Protein AF-A0A7X3LDN2-F1 (afdb_monomer_lite)

Radius of gyration: 30.41 Å; chains: 1; bounding box: 46×77×114 Å

Foldseek 3Di:
DDDDDDDDDDDDDDDDPPDLPQDDWAWQAWEDDPQWTKIKTFARAFQWWKDKPNHAIAGHHNSRIDMDTGNDQDPVQKMWIQTPNDIYIDRYHPNPDDPPPPPPDPPDDDDDDDDDDDDDDDDDDDDDDDDDDDDDDPDPPPRPPPPDDPPDDDHHDDDPPPPPDD

Structure (mmCIF, N/CA/C/O backbone):
data_AF-A0A7X3LDN2-F1
#
_entry.id   AF-A0A7X3LDN2-F1
#
loop_
_atom_site.group_PDB
_atom_site.id
_atom_site.type_symbol
_atom_site.label_atom_id
_atom_site.label_alt_id
_atom_site.label_comp_id
_atom_site.label_asym_id
_atom_site.label_entity_id
_atom_site.label_seq_id
_atom_site.pdbx_PDB_ins_code
_atom_site.Cartn_x
_atom_site.Cartn_y
_atom_site.Cartn_z
_atom_site.occupancy
_atom_site.B_iso_or_equiv
_atom_site.auth_seq_id
_atom_site.auth_comp_id
_atom_site.auth_asym_id
_atom_site.auth_atom_id
_atom_site.pdbx_PDB_model_num
ATOM 1 N N . MET A 1 1 ? -15.256 43.025 64.749 1.00 46.66 1 MET A N 1
ATOM 2 C CA . MET A 1 1 ? -15.919 41.931 64.011 1.00 46.66 1 MET A CA 1
ATOM 3 C C . MET A 1 1 ? -16.061 42.377 62.565 1.00 46.66 1 MET A C 1
ATOM 5 O O . MET A 1 1 ? -16.945 43.164 62.269 1.00 46.66 1 MET A O 1
ATOM 9 N N . ALA A 1 2 ? -15.133 41.976 61.698 1.00 41.28 2 ALA A N 1
ATOM 10 C CA . ALA A 1 2 ? -15.206 42.214 60.259 1.00 41.28 2 ALA A CA 1
ATOM 11 C C . ALA A 1 2 ? -14.911 40.872 59.586 1.00 41.28 2 ALA A C 1
ATOM 13 O O . ALA A 1 2 ? -13.872 40.263 59.837 1.00 41.28 2 ALA A O 1
ATOM 14 N N . HIS A 1 3 ? -15.904 40.368 58.861 1.00 39.47 3 HIS A N 1
ATOM 15 C CA . HIS A 1 3 ? -15.930 39.027 58.297 1.00 39.47 3 HIS A CA 1
ATOM 16 C C . HIS A 1 3 ? -14.970 38.917 57.107 1.00 39.47 3 HIS A C 1
ATOM 18 O O . HIS A 1 3 ? -15.083 39.671 56.142 1.00 39.47 3 HIS A O 1
ATOM 24 N N . LEU A 1 4 ? -14.054 37.944 57.175 1.00 49.16 4 LEU A N 1
ATOM 25 C CA . LEU A 1 4 ? -13.319 37.435 56.021 1.00 49.16 4 LEU A CA 1
ATOM 26 C C . LEU A 1 4 ? -14.315 36.779 55.060 1.00 49.16 4 LEU A C 1
ATOM 28 O O . LEU A 1 4 ? -15.005 35.833 55.438 1.00 49.16 4 LEU A O 1
ATOM 32 N N . THR A 1 5 ? -14.385 37.265 53.824 1.00 53.31 5 THR A N 1
ATOM 33 C CA . THR A 1 5 ? -15.113 36.594 52.743 1.00 53.31 5 THR A CA 1
ATOM 34 C C . THR A 1 5 ? -14.117 35.815 51.894 1.00 53.31 5 THR A C 1
ATOM 36 O O . THR A 1 5 ? -13.241 36.364 51.231 1.00 53.31 5 THR A O 1
ATOM 39 N N . SER A 1 6 ? -14.221 34.494 52.004 1.00 48.88 6 SER A N 1
ATOM 40 C CA . SER A 1 6 ? -13.458 33.504 51.258 1.00 48.88 6 SER A CA 1
ATOM 41 C C . SER A 1 6 ? -13.761 33.605 49.762 1.00 48.88 6 SER A C 1
ATOM 43 O O . SER A 1 6 ? -14.909 33.465 49.346 1.00 48.88 6 SER A O 1
ATOM 45 N N . ILE A 1 7 ? -12.727 33.811 48.946 1.00 59.59 7 ILE A N 1
ATOM 46 C CA . ILE A 1 7 ? -12.815 33.690 47.489 1.00 59.59 7 ILE A CA 1
ATOM 47 C C . ILE A 1 7 ? -12.859 32.192 47.169 1.00 59.59 7 ILE A C 1
ATOM 49 O O . ILE A 1 7 ? -11.873 31.478 47.346 1.00 59.59 7 ILE A O 1
ATOM 53 N N . ALA A 1 8 ? -14.031 31.711 46.759 1.00 51.56 8 ALA A N 1
ATOM 54 C CA . ALA A 1 8 ? -14.238 30.341 46.318 1.00 51.56 8 ALA A CA 1
ATOM 55 C C . ALA A 1 8 ? -13.492 30.097 44.997 1.00 51.56 8 ALA A C 1
ATOM 57 O O . ALA A 1 8 ? -13.728 30.774 43.997 1.00 51.56 8 ALA A O 1
ATOM 58 N N . ALA A 1 9 ? -12.587 29.121 45.009 1.00 54.53 9 ALA A N 1
ATOM 59 C CA . ALA A 1 9 ? -11.915 28.608 43.827 1.00 54.53 9 ALA A CA 1
ATOM 60 C C . ALA A 1 9 ? -12.937 27.920 42.906 1.00 54.53 9 ALA A C 1
ATOM 62 O O . ALA A 1 9 ? -13.485 26.874 43.251 1.00 54.53 9 ALA A O 1
ATOM 63 N N . ALA A 1 10 ? -13.183 28.496 41.732 1.00 56.69 10 ALA A N 1
ATOM 64 C CA . ALA A 1 10 ? -13.949 27.871 40.661 1.00 56.69 10 ALA A CA 1
ATOM 65 C C . ALA A 1 10 ? -13.089 27.867 39.394 1.00 56.69 10 ALA A C 1
ATOM 67 O O . ALA A 1 10 ? -12.744 28.925 38.876 1.00 56.69 10 ALA A O 1
ATOM 68 N N . GLY A 1 11 ? -12.721 26.680 38.909 1.00 51.94 11 GLY A N 1
ATOM 69 C CA . GLY A 1 11 ? -11.997 26.563 37.643 1.00 51.94 11 GLY A CA 1
ATOM 70 C C . GLY A 1 11 ? -11.226 25.262 37.457 1.00 51.94 11 GLY A C 1
ATOM 71 O O . GLY A 1 11 ? -10.049 25.304 37.126 1.00 51.94 11 GLY A O 1
ATOM 72 N N . ALA A 1 12 ? -11.857 24.106 37.667 1.00 59.00 12 ALA A N 1
ATOM 73 C CA . ALA A 1 12 ? -11.282 22.819 37.279 1.00 59.00 12 ALA A CA 1
ATOM 74 C C . ALA A 1 12 ? -12.373 21.924 36.678 1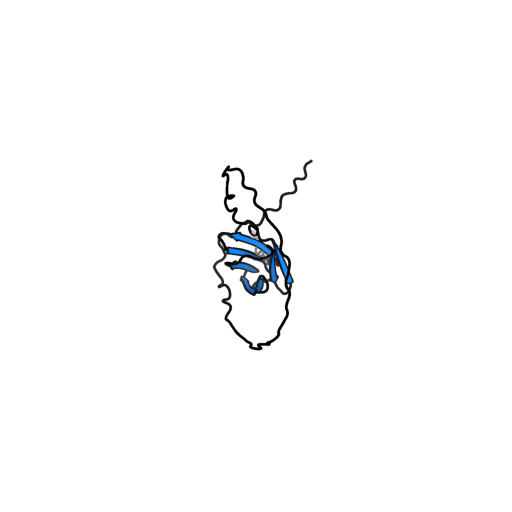.00 59.00 12 ALA A C 1
ATOM 76 O O . ALA A 1 12 ? -13.175 21.381 37.429 1.00 59.00 12 ALA A O 1
ATOM 77 N N . ALA A 1 13 ? -12.416 21.830 35.341 1.00 56.94 13 ALA A N 1
ATOM 78 C CA . ALA A 1 13 ? -12.862 20.671 34.544 1.00 56.94 13 ALA A CA 1
ATOM 79 C C . ALA A 1 13 ? -13.098 21.085 33.075 1.00 56.94 13 ALA A C 1
ATOM 81 O O . ALA A 1 13 ? -14.229 21.234 32.628 1.00 56.94 13 ALA A O 1
ATOM 82 N N . ALA A 1 14 ? -12.025 21.275 32.306 1.00 58.81 14 ALA A N 1
ATOM 83 C CA . ALA A 1 14 ? -12.101 21.348 30.846 1.00 58.81 14 ALA A CA 1
ATOM 84 C C . ALA A 1 14 ? -10.974 20.495 30.259 1.00 58.81 14 ALA A C 1
ATOM 86 O O . ALA A 1 14 ? -10.005 21.005 29.707 1.00 58.81 14 ALA A O 1
ATOM 87 N N . LEU A 1 15 ? -11.051 19.182 30.464 1.00 62.62 15 LEU A N 1
ATOM 88 C CA . LEU A 1 15 ? -10.131 18.235 29.849 1.00 62.62 15 LEU A CA 1
ATOM 89 C C . LEU A 1 15 ? -10.931 17.085 29.241 1.00 62.62 15 LEU A C 1
ATOM 91 O O . LEU A 1 15 ? -11.790 16.506 29.898 1.00 62.62 15 LEU A O 1
ATOM 95 N N . MET A 1 16 ? -10.547 16.743 28.012 1.00 59.19 16 MET A N 1
ATOM 96 C CA . MET A 1 16 ? -10.840 15.502 27.292 1.00 59.19 16 MET A CA 1
ATOM 97 C C . MET A 1 16 ? -12.152 15.423 26.504 1.00 59.19 16 MET A C 1
ATOM 99 O O . MET A 1 16 ? -13.021 14.607 26.791 1.00 59.19 16 MET A O 1
ATOM 103 N N . ILE A 1 17 ? -12.211 16.144 25.383 1.00 54.84 17 ILE A N 1
ATOM 104 C CA . ILE A 1 17 ? -12.865 15.599 24.184 1.00 54.84 17 ILE A CA 1
ATOM 105 C C . ILE A 1 17 ? -11.819 15.568 23.065 1.00 54.84 17 ILE A C 1
ATOM 107 O O . ILE A 1 17 ? -11.840 16.367 22.135 1.00 54.84 17 ILE A O 1
ATOM 111 N N . CYS A 1 18 ? -10.846 14.661 23.186 1.00 55.44 18 CYS A N 1
ATOM 112 C CA . CYS A 1 18 ? -10.039 14.253 22.040 1.00 55.44 18 CYS A CA 1
ATOM 113 C C . CYS A 1 18 ? -10.892 13.281 21.222 1.00 55.44 18 CYS A C 1
ATOM 115 O O . CYS A 1 18 ? -10.919 12.087 21.506 1.00 55.44 18 CYS A O 1
ATOM 117 N N . GLY A 1 19 ? -11.642 13.804 20.252 1.00 59.53 19 GLY A N 1
ATOM 118 C CA . GLY A 1 19 ? -12.305 12.967 19.258 1.00 59.53 19 GLY A CA 1
ATOM 119 C C . GLY A 1 19 ? -11.256 12.202 18.455 1.00 59.53 19 GLY A C 1
ATOM 120 O O . GLY A 1 19 ? -10.307 12.799 17.945 1.00 59.53 19 GLY A O 1
ATOM 121 N N . SER A 1 20 ? -11.408 10.883 18.364 1.00 59.19 20 SER A N 1
ATOM 122 C CA . SER A 1 20 ? -10.583 10.032 17.513 1.00 59.19 20 SER A CA 1
ATOM 123 C C . SER A 1 20 ? -10.765 10.481 16.064 1.00 59.19 20 SER A C 1
ATOM 125 O O . SER A 1 20 ? -11.852 10.337 15.507 1.00 59.19 20 SER A O 1
ATOM 127 N N . ALA A 1 21 ? -9.729 11.055 15.454 1.00 61.00 21 ALA A N 1
ATOM 128 C CA . ALA A 1 21 ? -9.744 11.335 14.026 1.00 61.00 21 ALA A CA 1
ATOM 129 C C . ALA A 1 21 ? -9.800 9.994 13.282 1.00 61.00 21 ALA A C 1
ATOM 131 O O . ALA A 1 21 ? -8.804 9.275 13.222 1.00 61.00 21 ALA A O 1
ATOM 132 N N . GLN A 1 22 ? -10.974 9.634 12.763 1.00 60.16 22 GLN A N 1
ATOM 133 C CA . GLN A 1 22 ? -11.112 8.502 11.854 1.00 60.16 22 GLN A CA 1
ATOM 134 C C . GLN A 1 22 ? -10.528 8.924 10.504 1.00 60.16 22 GLN A C 1
ATOM 136 O O . GLN A 1 22 ? -11.015 9.865 9.875 1.00 60.16 22 GLN A O 1
ATOM 141 N N . ALA A 1 23 ? -9.431 8.285 10.103 1.00 70.12 23 ALA A N 1
ATOM 142 C CA . ALA A 1 23 ? -8.848 8.484 8.784 1.00 70.12 23 ALA A CA 1
ATOM 143 C C . ALA A 1 23 ? -9.628 7.638 7.777 1.00 70.12 23 ALA A C 1
ATOM 145 O O . ALA A 1 23 ? -9.882 6.470 8.041 1.00 70.12 23 ALA A O 1
ATOM 146 N N . ALA A 1 24 ? -9.992 8.216 6.632 1.00 87.44 24 ALA A N 1
ATOM 147 C CA . ALA A 1 24 ? -10.631 7.455 5.568 1.00 87.44 24 ALA A CA 1
ATOM 148 C C . ALA A 1 24 ? -9.694 6.348 5.050 1.00 87.44 24 ALA A C 1
ATOM 150 O O . ALA A 1 24 ? -8.476 6.543 4.943 1.00 87.44 24 ALA A O 1
ATOM 151 N N . SER A 1 25 ? -10.273 5.198 4.714 1.00 94.69 25 SER A N 1
ATOM 152 C CA . SER A 1 25 ? -9.563 4.094 4.070 1.00 94.69 25 SER A CA 1
ATOM 153 C C . SER A 1 25 ? -9.046 4.518 2.699 1.00 94.69 25 SER A C 1
ATOM 155 O O . SER A 1 25 ? -9.844 4.880 1.833 1.00 94.69 25 SER A O 1
ATOM 157 N N . ASP A 1 26 ? -7.729 4.479 2.496 1.00 96.06 26 ASP A N 1
ATOM 158 C CA . ASP A 1 26 ? -7.116 4.812 1.208 1.00 96.06 26 ASP A CA 1
ATOM 159 C C . ASP A 1 26 ? -5.649 4.359 1.106 1.00 96.06 26 ASP A C 1
ATOM 161 O O . ASP A 1 26 ? -4.984 4.085 2.112 1.00 96.06 26 ASP A O 1
ATOM 165 N N . ILE A 1 27 ? -5.123 4.335 -0.121 1.00 96.75 27 ILE A N 1
ATOM 166 C CA . ILE A 1 27 ? -3.695 4.186 -0.410 1.00 96.75 27 ILE A CA 1
ATOM 167 C C . ILE A 1 27 ? -3.075 5.580 -0.567 1.00 96.75 27 ILE A C 1
ATOM 169 O O . ILE A 1 27 ? -3.355 6.308 -1.513 1.00 96.75 27 ILE A O 1
ATOM 173 N N . THR A 1 28 ? -2.161 5.932 0.333 1.00 96.00 28 THR A N 1
ATOM 174 C CA . THR A 1 28 ? -1.479 7.240 0.323 1.00 96.00 28 THR A CA 1
ATOM 175 C C . THR A 1 28 ? -0.192 7.247 -0.500 1.00 96.00 28 THR A C 1
ATOM 177 O O . THR A 1 28 ? 0.164 8.264 -1.094 1.00 96.00 28 THR A O 1
ATOM 180 N N . ILE A 1 29 ? 0.529 6.123 -0.529 1.00 95.81 29 ILE A N 1
ATOM 181 C CA . ILE A 1 29 ? 1.793 5.963 -1.254 1.00 95.81 29 ILE A CA 1
ATOM 182 C C . ILE A 1 29 ? 1.767 4.609 -1.955 1.00 95.81 29 ILE A C 1
ATOM 184 O O . ILE A 1 29 ? 1.501 3.590 -1.322 1.00 95.81 29 ILE A O 1
ATOM 188 N N . ALA A 1 30 ? 2.112 4.603 -3.240 1.00 96.94 30 ALA A N 1
ATOM 189 C CA . ALA A 1 30 ? 2.458 3.409 -3.996 1.00 96.94 30 ALA A CA 1
ATOM 190 C C . ALA A 1 30 ? 3.664 3.730 -4.888 1.00 96.94 30 ALA A C 1
ATOM 192 O O . ALA A 1 30 ? 3.589 4.600 -5.761 1.00 96.94 30 ALA A O 1
ATOM 193 N N . ALA A 1 31 ? 4.796 3.072 -4.651 1.00 95.94 31 ALA A N 1
ATOM 194 C CA . ALA A 1 31 ? 6.028 3.342 -5.388 1.00 95.94 31 ALA A CA 1
ATOM 195 C C . ALA A 1 31 ? 6.969 2.138 -5.402 1.00 95.94 31 ALA A C 1
ATOM 197 O O . ALA A 1 31 ? 7.001 1.359 -4.450 1.00 95.94 31 ALA A O 1
ATOM 198 N N . ILE A 1 32 ? 7.783 2.028 -6.450 1.00 93.75 32 ILE A N 1
ATOM 199 C CA . ILE A 1 32 ? 8.930 1.120 -6.476 1.00 93.75 32 ILE A CA 1
ATOM 200 C C . ILE A 1 32 ? 10.193 1.906 -6.130 1.00 93.75 32 ILE A C 1
ATOM 202 O O . ILE A 1 32 ? 10.567 2.849 -6.827 1.00 93.75 32 ILE A O 1
ATOM 206 N N . ALA A 1 33 ? 10.880 1.494 -5.070 1.00 92.62 33 ALA A N 1
ATOM 207 C CA . ALA A 1 33 ? 12.192 2.012 -4.698 1.00 92.62 33 ALA A CA 1
ATOM 208 C C . ALA A 1 33 ? 13.121 0.832 -4.413 1.00 92.62 33 ALA A C 1
ATOM 210 O O . ALA A 1 33 ? 12.676 -0.182 -3.888 1.00 92.62 33 ALA A O 1
ATOM 211 N N . THR A 1 34 ? 14.391 0.931 -4.818 1.00 89.31 34 THR A N 1
ATOM 212 C CA . THR A 1 34 ? 15.422 -0.094 -4.542 1.00 89.31 34 THR A CA 1
ATOM 213 C C . THR A 1 34 ? 14.999 -1.541 -4.876 1.00 89.31 34 THR A C 1
ATOM 215 O O . THR A 1 34 ? 15.388 -2.492 -4.200 1.00 89.31 34 THR A O 1
ATOM 218 N N . GLY A 1 35 ? 14.198 -1.721 -5.937 1.00 89.94 35 GLY A N 1
ATOM 219 C CA . GLY A 1 35 ? 13.701 -3.031 -6.383 1.00 89.94 35 GLY A CA 1
ATOM 220 C C . GLY A 1 35 ? 12.556 -3.612 -5.543 1.00 89.94 35 GLY A C 1
ATOM 221 O O . GLY A 1 35 ? 12.232 -4.793 -5.682 1.00 89.94 35 GLY A O 1
ATOM 222 N N . ARG A 1 36 ? 11.945 -2.811 -4.666 1.00 94.75 36 ARG A N 1
ATOM 223 C CA . ARG A 1 36 ? 10.826 -3.200 -3.803 1.00 94.75 36 ARG A CA 1
ATOM 224 C C . ARG A 1 36 ? 9.628 -2.288 -4.027 1.00 94.75 36 ARG A C 1
ATOM 226 O O . ARG A 1 36 ? 9.778 -1.080 -4.182 1.00 94.75 36 ARG A O 1
ATOM 233 N N . LEU A 1 37 ? 8.440 -2.878 -4.008 1.00 95.50 37 LEU A N 1
ATOM 234 C CA . LEU A 1 37 ? 7.180 -2.164 -3.931 1.00 95.50 37 LEU A CA 1
ATOM 235 C C . LEU A 1 37 ? 6.926 -1.742 -2.484 1.00 95.50 37 LEU A C 1
ATOM 237 O O . LEU A 1 37 ? 6.874 -2.584 -1.583 1.00 95.50 37 LEU A O 1
ATOM 241 N N . TYR A 1 38 ? 6.700 -0.446 -2.316 1.00 97.31 38 TYR A N 1
ATOM 242 C CA . TYR A 1 38 ? 6.232 0.194 -1.100 1.00 97.31 38 TYR A CA 1
ATOM 243 C C . TYR A 1 38 ? 4.781 0.623 -1.300 1.00 97.31 38 TYR A C 1
ATOM 245 O O . TYR A 1 38 ? 4.494 1.414 -2.203 1.00 97.31 38 TYR A O 1
ATOM 253 N N . VAL A 1 39 ? 3.876 0.121 -0.460 1.00 97.44 39 VAL A N 1
ATOM 254 C CA . VAL A 1 39 ? 2.481 0.589 -0.402 1.00 97.44 39 VAL A CA 1
ATOM 255 C C . VAL A 1 39 ? 2.178 1.010 1.023 1.00 97.44 39 VAL A C 1
ATOM 257 O O . VAL A 1 39 ? 2.384 0.217 1.934 1.00 97.44 39 VAL A O 1
ATOM 260 N N . VAL A 1 40 ? 1.705 2.237 1.224 1.00 97.81 40 VAL A N 1
ATOM 261 C CA . VAL A 1 40 ? 1.335 2.770 2.543 1.00 97.81 40 VAL A CA 1
ATOM 262 C C . VAL A 1 40 ? -0.049 3.384 2.458 1.00 97.81 40 VAL A C 1
ATOM 264 O O . VAL A 1 40 ? -0.350 4.124 1.518 1.00 97.81 40 VAL A O 1
ATOM 267 N N . GLY A 1 41 ? -0.877 3.130 3.460 1.00 96.69 41 GLY A N 1
ATOM 268 C CA . GLY A 1 41 ? -2.214 3.695 3.519 1.00 96.69 41 GLY A CA 1
ATOM 269 C C . GLY A 1 41 ? -2.810 3.688 4.915 1.00 96.69 41 GLY A C 1
ATOM 270 O O . GLY A 1 41 ? -2.146 3.364 5.906 1.00 96.69 41 GLY A O 1
ATOM 271 N N . THR A 1 42 ? -4.076 4.070 4.965 1.00 96.62 42 THR A N 1
ATOM 272 C CA . THR A 1 42 ? -4.894 4.106 6.175 1.00 96.62 42 THR A CA 1
ATOM 273 C C . THR A 1 42 ? -6.165 3.296 5.986 1.00 96.62 42 THR A C 1
ATOM 275 O O . THR A 1 42 ? -6.576 3.000 4.867 1.00 96.62 42 THR A O 1
ATOM 278 N N . THR A 1 43 ? -6.777 2.930 7.099 1.00 96.12 43 THR A N 1
ATOM 279 C CA . THR A 1 43 ? -8.045 2.212 7.205 1.00 96.12 43 THR A CA 1
ATOM 280 C C . THR A 1 43 ? -8.940 2.955 8.192 1.00 96.12 43 THR A C 1
ATOM 282 O O . THR A 1 43 ? -8.430 3.630 9.089 1.00 96.12 43 THR A O 1
ATOM 285 N N . ASP A 1 44 ? -10.257 2.812 8.041 1.00 93.50 44 ASP A N 1
ATOM 286 C CA . ASP A 1 44 ? -11.248 3.503 8.883 1.00 93.50 44 ASP A CA 1
ATOM 287 C C . ASP A 1 44 ? -11.154 3.090 10.365 1.00 93.50 44 ASP A C 1
ATOM 289 O O . ASP A 1 44 ? -11.508 3.862 11.260 1.00 93.50 44 ASP A O 1
ATOM 293 N N . GLN A 1 45 ? -10.682 1.866 10.631 1.00 92.81 45 GLN A N 1
ATOM 294 C CA . GLN A 1 45 ? -10.537 1.289 11.967 1.00 92.81 45 GLN A CA 1
ATOM 295 C C . GLN A 1 45 ? -9.169 0.602 12.124 1.00 92.81 45 GLN A C 1
ATOM 297 O O . GLN A 1 45 ? -8.618 0.110 11.139 1.00 92.81 45 GLN A O 1
ATOM 302 N N . PRO A 1 46 ? -8.611 0.534 13.345 1.00 94.25 46 PRO A N 1
ATOM 303 C CA . PRO A 1 46 ? -7.447 -0.302 13.641 1.00 94.25 46 PRO A CA 1
ATOM 304 C C . PRO A 1 46 ? -7.709 -1.786 13.365 1.00 94.25 46 PRO A C 1
ATOM 306 O O . PRO A 1 46 ? -8.861 -2.221 13.384 1.00 94.25 46 PRO A O 1
ATOM 309 N N . HIS A 1 47 ? -6.644 -2.568 13.185 1.00 94.81 47 HIS A N 1
ATOM 310 C CA . HIS A 1 47 ? -6.709 -4.030 13.037 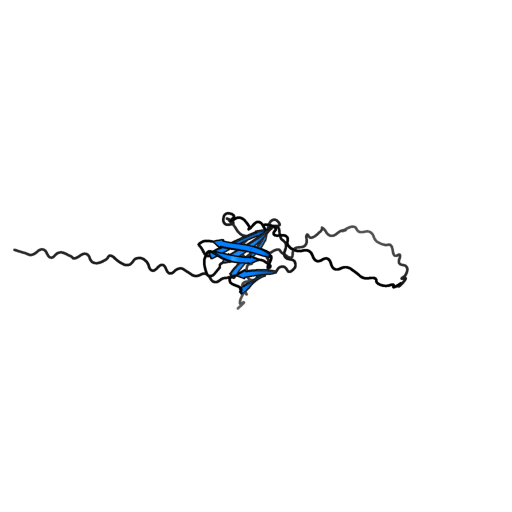1.00 94.81 47 HIS A CA 1
ATOM 311 C C . HIS A 1 47 ? -7.556 -4.524 11.856 1.00 94.81 47 HIS A C 1
ATOM 313 O O . HIS A 1 47 ? -8.100 -5.630 11.863 1.00 94.81 47 HIS A O 1
ATOM 319 N N . MET A 1 48 ? -7.688 -3.701 10.818 1.00 95.44 48 MET A N 1
ATOM 320 C CA . MET A 1 48 ? -8.476 -4.045 9.643 1.00 95.44 48 MET A CA 1
ATOM 321 C C . MET A 1 48 ? -7.649 -4.884 8.668 1.00 95.44 48 MET A C 1
ATOM 323 O O . MET A 1 48 ? -6.513 -4.514 8.349 1.00 95.44 48 MET A O 1
ATOM 327 N N . PRO A 1 49 ? -8.206 -5.985 8.135 1.00 96.69 49 PRO A N 1
ATOM 328 C CA . PRO A 1 49 ? -7.520 -6.786 7.138 1.00 96.69 49 PRO A CA 1
ATOM 329 C C . PRO A 1 49 ? -7.391 -6.005 5.828 1.00 96.69 49 PRO A C 1
ATOM 331 O O . PRO A 1 49 ? -8.362 -5.436 5.322 1.00 96.69 49 PRO A O 1
ATOM 334 N N . VAL A 1 50 ? -6.195 -6.040 5.247 1.00 97.75 50 VAL A N 1
ATOM 335 C CA . VAL A 1 50 ? -5.894 -5.437 3.946 1.00 97.75 50 VAL A CA 1
ATOM 336 C C . VAL A 1 50 ? -5.318 -6.506 3.023 1.00 97.75 50 VAL A C 1
ATOM 338 O O . VAL A 1 50 ? -4.450 -7.291 3.419 1.00 97.75 50 VAL A O 1
ATOM 341 N N . VAL A 1 51 ? -5.807 -6.571 1.783 1.00 98.19 51 VAL A N 1
ATOM 342 C CA . VAL A 1 51 ? -5.310 -7.519 0.773 1.00 98.19 51 VAL A CA 1
ATOM 343 C C . VAL A 1 51 ? -4.866 -6.784 -0.485 1.00 98.19 51 VAL A C 1
ATOM 345 O O . VAL A 1 51 ? -5.694 -6.292 -1.245 1.00 98.19 51 VAL A O 1
ATOM 348 N N . LEU A 1 52 ? -3.559 -6.765 -0.736 1.00 97.69 52 LEU A N 1
ATOM 349 C CA . LEU A 1 52 ? -2.952 -6.160 -1.917 1.00 97.69 52 LEU A CA 1
ATOM 350 C C . LEU A 1 52 ? -2.925 -7.151 -3.092 1.00 97.69 52 LEU A C 1
ATOM 352 O O . LEU A 1 52 ? -2.486 -8.300 -2.945 1.00 97.69 52 LEU A O 1
ATOM 356 N N . ASP A 1 53 ? -3.404 -6.707 -4.253 1.00 95.38 53 ASP A N 1
ATOM 357 C CA . ASP A 1 53 ? -3.535 -7.449 -5.516 1.00 95.38 53 ASP A CA 1
ATOM 358 C C . ASP A 1 53 ? -4.184 -8.833 -5.351 1.00 95.38 53 ASP A C 1
ATOM 360 O O . ASP A 1 53 ? -3.799 -9.821 -5.987 1.00 95.38 53 ASP A O 1
ATOM 364 N N . GLY A 1 54 ? -5.137 -8.927 -4.417 1.00 94.81 54 GLY A N 1
ATOM 365 C CA . GLY A 1 54 ? -5.850 -10.163 -4.090 1.00 94.81 54 GLY A CA 1
ATOM 366 C C . GLY A 1 54 ? -4.967 -11.282 -3.523 1.00 94.81 54 GLY A C 1
ATOM 367 O O . GLY A 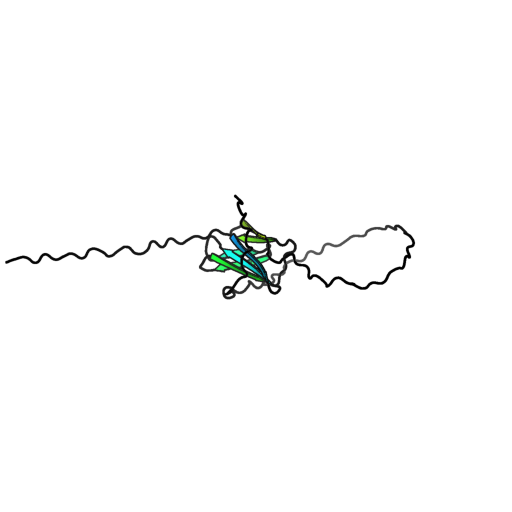1 54 ? -5.416 -12.425 -3.441 1.00 94.81 54 GLY A O 1
ATOM 368 N N . ARG A 1 55 ? -3.709 -10.997 -3.154 1.00 95.25 55 ARG A N 1
ATOM 369 C CA . ARG A 1 55 ? -2.723 -12.042 -2.832 1.00 95.25 55 ARG A CA 1
ATOM 370 C C . ARG A 1 55 ? -1.860 -11.774 -1.605 1.00 95.25 55 ARG A C 1
ATOM 372 O O . ARG A 1 55 ? -1.492 -12.739 -0.939 1.00 95.25 55 ARG A O 1
ATOM 379 N N . PHE A 1 56 ? -1.515 -10.523 -1.303 1.00 96.50 56 PHE A N 1
ATOM 380 C CA . PHE A 1 56 ? -0.663 -10.194 -0.157 1.00 96.50 56 PHE A CA 1
ATOM 381 C C . PHE A 1 56 ? -1.527 -9.648 0.971 1.00 96.50 56 PHE A C 1
ATOM 383 O O . PHE A 1 56 ? -2.090 -8.564 0.860 1.00 96.50 56 PHE A O 1
ATOM 390 N N . ARG A 1 57 ? -1.651 -10.407 2.055 1.00 96.50 57 ARG A N 1
ATOM 391 C CA . ARG A 1 57 ? -2.455 -10.010 3.213 1.00 96.50 57 ARG A CA 1
ATOM 392 C C . ARG A 1 57 ? -1.594 -9.253 4.214 1.00 96.50 57 ARG A C 1
ATOM 394 O O . ARG A 1 57 ? -0.426 -9.582 4.368 1.00 96.50 57 ARG A O 1
ATOM 401 N N . THR A 1 58 ? -2.169 -8.252 4.856 1.00 96.19 58 THR A N 1
ATOM 402 C CA . THR A 1 58 ? -1.634 -7.603 6.054 1.00 96.19 58 THR A CA 1
ATOM 403 C C . THR A 1 58 ? -2.809 -7.131 6.908 1.00 96.19 58 THR A C 1
ATOM 405 O O . THR A 1 58 ? -3.971 -7.337 6.547 1.00 96.19 58 THR A O 1
ATOM 408 N N . GLU A 1 59 ? -2.509 -6.499 8.028 1.00 96.38 59 GLU A N 1
ATOM 409 C CA . GLU A 1 59 ? -3.482 -5.857 8.902 1.00 96.38 59 GLU A CA 1
ATOM 410 C C . GLU A 1 59 ? -3.030 -4.420 9.184 1.00 96.38 59 GLU A C 1
ATOM 412 O O . GLU A 1 59 ? -1.827 -4.127 9.156 1.00 96.38 59 GLU A O 1
ATOM 417 N N . SER A 1 60 ? -3.977 -3.509 9.405 1.00 96.12 60 SER A N 1
ATOM 418 C CA . SER A 1 60 ? -3.653 -2.169 9.885 1.00 96.12 60 SER A CA 1
ATOM 419 C C . SER A 1 60 ? -3.272 -2.175 11.369 1.00 96.12 60 SER A C 1
ATOM 421 O O . SER A 1 60 ? -3.728 -3.006 12.147 1.00 96.12 60 SER A O 1
ATOM 423 N N . ASP A 1 61 ? -2.400 -1.253 11.766 1.00 95.38 61 ASP A N 1
ATOM 424 C CA . ASP A 1 61 ? -1.927 -1.129 13.144 1.00 95.38 61 ASP A CA 1
ATOM 425 C C . ASP A 1 61 ? -2.949 -0.438 14.067 1.00 95.38 61 ASP A C 1
ATOM 427 O O . ASP A 1 61 ? -4.045 -0.064 13.646 1.00 95.38 61 ASP A O 1
ATOM 431 N N . ASP A 1 62 ? -2.564 -0.205 15.327 1.00 93.81 62 ASP A N 1
ATOM 432 C CA . ASP A 1 62 ? -3.387 0.478 16.341 1.00 93.81 62 ASP A CA 1
ATOM 433 C C . ASP A 1 62 ? -3.847 1.888 15.917 1.00 93.81 62 ASP A C 1
ATOM 435 O O . ASP A 1 62 ? -4.769 2.460 16.500 1.00 93.81 62 ASP A O 1
ATOM 439 N N . GLN A 1 63 ? -3.187 2.488 14.920 1.00 92.50 63 GLN A N 1
ATOM 440 C CA . GLN A 1 63 ? -3.529 3.797 14.360 1.00 92.50 63 GLN A CA 1
ATOM 441 C C . GLN A 1 63 ? -4.274 3.690 13.024 1.00 92.50 63 GLN A C 1
ATOM 443 O O . GLN A 1 63 ? -4.419 4.700 12.331 1.00 92.50 63 GLN A O 1
ATOM 448 N N . GLY A 1 64 ? -4.705 2.489 12.634 1.00 94.69 64 GLY A N 1
ATOM 449 C CA . GLY A 1 64 ? -5.350 2.231 11.354 1.00 94.69 64 GLY A CA 1
ATOM 450 C C . GLY A 1 64 ? -4.404 2.375 10.162 1.00 94.69 64 GLY A C 1
ATOM 451 O O . GLY A 1 64 ? -4.883 2.525 9.041 1.00 94.69 64 GLY A O 1
ATOM 452 N N . LYS A 1 65 ? -3.078 2.344 10.350 1.00 96.00 65 LYS A N 1
ATOM 453 C CA . LYS A 1 65 ? -2.103 2.449 9.252 1.00 96.00 65 LYS A CA 1
ATOM 454 C C . LYS A 1 65 ? -1.674 1.074 8.781 1.00 96.00 65 LYS A C 1
ATOM 456 O O . LYS A 1 65 ? -1.413 0.198 9.595 1.00 96.00 65 LYS A O 1
ATOM 461 N N . PHE A 1 66 ? -1.507 0.900 7.478 1.00 96.56 66 PHE A N 1
ATOM 462 C CA . PHE A 1 66 ? -0.933 -0.321 6.920 1.00 96.56 66 PHE A CA 1
ATOM 463 C C . PHE A 1 66 ? 0.239 0.002 6.001 1.00 96.56 66 PHE A C 1
ATOM 465 O O . PHE A 1 66 ? 0.325 1.085 5.413 1.00 96.56 66 PHE A O 1
ATOM 472 N N . GLN A 1 67 ? 1.144 -0.964 5.870 1.00 97.25 67 GLN A N 1
ATOM 473 C CA . GLN A 1 67 ? 2.279 -0.867 4.968 1.00 97.25 67 GLN A CA 1
ATOM 474 C C . GLN A 1 67 ? 2.637 -2.226 4.363 1.00 97.25 67 GLN A C 1
ATOM 476 O O . GLN A 1 67 ? 2.545 -3.261 5.023 1.00 97.25 67 GLN A O 1
ATOM 481 N N . TYR A 1 68 ? 3.105 -2.197 3.121 1.00 97.38 68 TYR A N 1
ATOM 482 C CA . TYR A 1 68 ? 3.726 -3.314 2.424 1.00 97.38 68 TYR A CA 1
ATOM 483 C C . TYR A 1 68 ? 5.125 -2.914 1.967 1.00 97.38 68 TYR A C 1
ATOM 485 O O . TYR A 1 68 ? 5.319 -1.822 1.434 1.00 97.38 68 TYR A O 1
ATOM 493 N N . GLU A 1 69 ? 6.073 -3.835 2.123 1.00 96.81 69 GLU A N 1
ATOM 494 C CA . GLU A 1 69 ? 7.410 -3.764 1.538 1.00 96.81 69 GLU A CA 1
ATOM 495 C C . GLU A 1 69 ? 7.733 -5.124 0.912 1.00 96.81 69 GLU A C 1
ATOM 497 O O . GLU A 1 69 ? 8.070 -6.087 1.606 1.00 96.81 69 GLU A O 1
ATOM 502 N N . LEU A 1 70 ? 7.585 -5.223 -0.408 1.00 95.00 70 LEU A N 1
ATOM 503 C CA . LEU A 1 70 ? 7.619 -6.498 -1.129 1.00 95.00 70 LEU A CA 1
ATOM 504 C C . LEU A 1 70 ? 8.601 -6.431 -2.296 1.00 95.00 70 LEU A C 1
ATOM 506 O O . LEU A 1 70 ? 8.653 -5.433 -3.004 1.00 95.00 70 LEU A O 1
ATOM 510 N N . VAL A 1 71 ? 9.342 -7.509 -2.561 1.00 94.44 71 VAL A N 1
ATOM 511 C CA . VAL A 1 71 ? 10.040 -7.660 -3.851 1.00 94.44 71 VAL A CA 1
ATOM 512 C C . VAL A 1 71 ? 8.993 -8.060 -4.885 1.00 94.44 71 VAL A C 1
ATOM 514 O O . VAL A 1 71 ? 8.675 -9.237 -5.041 1.00 94.44 71 VAL A O 1
ATOM 517 N N . TYR A 1 72 ? 8.373 -7.071 -5.516 1.00 92.31 72 TYR A N 1
ATOM 518 C CA . TYR A 1 72 ? 7.264 -7.283 -6.436 1.00 92.31 72 TYR A CA 1
ATOM 519 C C . TYR A 1 72 ? 7.153 -6.101 -7.395 1.00 92.31 72 TYR A C 1
ATOM 521 O O . TYR A 1 72 ? 7.281 -4.951 -6.986 1.00 92.31 72 TYR A O 1
ATOM 529 N N . HIS A 1 73 ? 6.905 -6.398 -8.668 1.00 92.19 73 HIS A N 1
ATOM 530 C CA . HIS A 1 73 ? 6.670 -5.403 -9.703 1.00 92.19 73 HIS A CA 1
ATOM 531 C C . HIS A 1 73 ? 5.284 -5.647 -10.314 1.00 92.19 73 HIS A C 1
ATOM 533 O O . HIS A 1 73 ? 5.088 -6.667 -10.983 1.00 92.19 73 HIS A O 1
ATOM 539 N N . PRO A 1 74 ? 4.307 -4.752 -10.094 1.00 91.19 74 PRO A N 1
ATOM 540 C CA . PRO A 1 74 ? 2.969 -4.908 -10.654 1.00 91.19 74 PRO A CA 1
ATOM 541 C C . PRO A 1 74 ? 3.002 -4.887 -12.190 1.00 91.19 74 PRO A C 1
ATOM 543 O O . PRO A 1 74 ? 3.721 -4.073 -12.769 1.00 91.19 74 PRO A O 1
ATOM 546 N N . PRO A 1 75 ? 2.215 -5.732 -12.879 1.00 86.50 75 PRO A N 1
ATOM 547 C CA . PRO A 1 75 ? 2.237 -5.819 -14.342 1.00 86.50 75 PRO A CA 1
ATOM 548 C C . PRO A 1 75 ? 1.557 -4.633 -15.042 1.00 86.50 75 PRO A C 1
ATOM 550 O O . PRO A 1 75 ? 1.803 -4.399 -16.219 1.00 86.50 75 PRO A O 1
ATOM 553 N N . ARG A 1 76 ? 0.674 -3.904 -14.342 1.00 88.81 76 ARG A N 1
ATOM 554 C CA . ARG A 1 76 ? -0.108 -2.782 -14.900 1.00 88.81 76 ARG A CA 1
ATOM 555 C C . ARG A 1 76 ? 0.241 -1.420 -14.300 1.00 88.81 76 ARG A C 1
ATOM 557 O O . ARG A 1 76 ? -0.455 -0.452 -14.573 1.00 88.81 76 ARG A O 1
ATOM 564 N N . CYS A 1 77 ? 1.257 -1.347 -13.442 1.00 91.94 77 CYS A N 1
ATOM 565 C CA . CYS A 1 77 ? 1.612 -0.129 -12.702 1.00 91.94 77 CYS A CA 1
ATOM 566 C C . CYS A 1 77 ? 0.501 0.526 -11.895 1.00 91.94 77 CYS A C 1
ATOM 568 O O . CYS A 1 77 ? 0.585 1.692 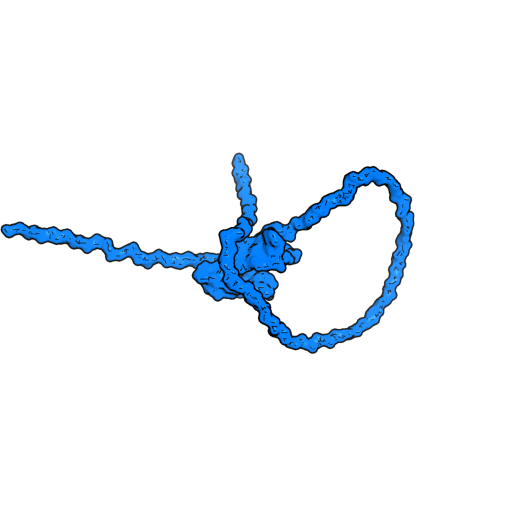-11.520 1.00 91.94 77 CYS A O 1
ATOM 570 N N . ILE A 1 78 ? -0.501 -0.274 -11.569 1.00 94.31 78 ILE A N 1
ATOM 571 C CA . ILE A 1 78 ? -1.579 0.038 -10.657 1.00 94.31 78 ILE A CA 1
ATOM 572 C C . ILE A 1 78 ? -1.619 -1.126 -9.678 1.00 94.31 78 ILE A C 1
ATOM 574 O O . ILE A 1 78 ? -1.507 -2.284 -10.094 1.00 94.31 78 ILE A O 1
ATOM 578 N N . VAL A 1 79 ? -1.734 -0.808 -8.396 1.00 96.94 79 VAL A N 1
ATOM 579 C CA . VAL A 1 79 ? -1.994 -1.784 -7.336 1.00 96.94 79 VAL A CA 1
ATOM 580 C C . VAL A 1 79 ? -3.402 -1.597 -6.811 1.00 96.94 79 VAL A C 1
ATOM 582 O O . VAL A 1 79 ? -3.918 -0.479 -6.799 1.00 96.94 79 VAL A O 1
ATOM 585 N N . SER A 1 80 ? -3.993 -2.692 -6.352 1.00 97.56 80 SER A N 1
ATOM 586 C CA . SER A 1 80 ? -5.329 -2.721 -5.761 1.00 97.56 80 SER A CA 1
ATOM 587 C C . SER A 1 80 ? -5.248 -3.218 -4.320 1.00 97.56 80 SER A C 1
ATOM 589 O O . SER A 1 80 ? -4.668 -4.268 -4.061 1.00 97.56 80 SER A O 1
ATOM 591 N N . ALA A 1 81 ? -5.806 -2.481 -3.365 1.00 97.81 81 ALA A N 1
ATOM 592 C CA . ALA A 1 81 ? -5.935 -2.907 -1.977 1.00 97.81 81 ALA A CA 1
ATOM 593 C C . ALA A 1 81 ? -7.413 -3.120 -1.651 1.00 97.81 81 ALA A C 1
ATOM 595 O O . ALA A 1 81 ? -8.213 -2.189 -1.732 1.00 97.81 81 ALA A O 1
ATOM 596 N N . ALA A 1 82 ? -7.774 -4.342 -1.269 1.00 98.12 82 ALA A N 1
ATOM 597 C CA . ALA A 1 82 ? -9.069 -4.615 -0.669 1.00 98.12 82 ALA A CA 1
ATOM 598 C C . ALA A 1 82 ? -9.008 -4.270 0.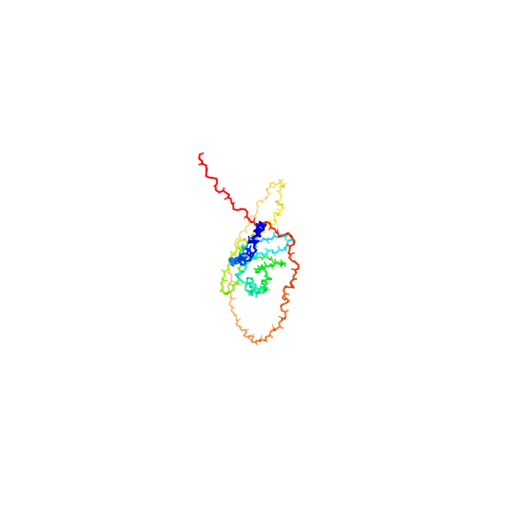824 1.00 98.12 82 ALA A C 1
ATOM 600 O O . ALA A 1 82 ? -8.253 -4.904 1.565 1.00 98.12 82 ALA A O 1
ATOM 601 N N . ILE A 1 83 ? -9.791 -3.277 1.239 1.00 96.69 83 ILE A N 1
ATOM 602 C CA . ILE A 1 83 ? -9.936 -2.799 2.616 1.00 96.69 83 ILE A CA 1
ATOM 603 C C . ILE A 1 83 ? -11.426 -2.854 2.933 1.00 96.69 83 ILE A C 1
ATOM 605 O O . ILE A 1 83 ? -12.220 -2.231 2.233 1.00 96.69 83 ILE A O 1
ATOM 609 N N . ASP A 1 84 ? -11.825 -3.623 3.947 1.00 90.06 84 ASP A N 1
ATOM 610 C CA . ASP A 1 84 ? -13.243 -3.738 4.334 1.00 90.06 84 ASP A CA 1
ATOM 611 C C . ASP A 1 84 ? -14.170 -4.119 3.153 1.00 90.06 84 ASP A C 1
ATOM 613 O O . ASP A 1 84 ? -15.238 -3.553 2.930 1.00 90.06 84 ASP A O 1
ATOM 617 N N . GLY A 1 85 ? -13.694 -5.019 2.284 1.00 87.81 85 GLY A N 1
ATOM 618 C CA . GLY A 1 85 ? -14.414 -5.441 1.075 1.00 87.81 85 GLY A CA 1
ATOM 619 C C . GLY A 1 85 ? -14.487 -4.398 -0.051 1.00 87.81 85 GLY A C 1
ATOM 620 O O . GLY A 1 85 ? -14.957 -4.724 -1.142 1.00 87.81 85 GLY A O 1
ATOM 621 N N . ARG A 1 86 ? -13.992 -3.174 0.161 1.00 95.38 86 ARG A N 1
ATOM 622 C CA . ARG A 1 86 ? -13.880 -2.125 -0.860 1.00 95.38 86 ARG A CA 1
ATOM 623 C C . ARG A 1 86 ? -12.503 -2.163 -1.505 1.00 95.38 86 ARG A C 1
ATOM 625 O O . ARG A 1 86 ? -11.506 -2.428 -0.845 1.00 95.38 86 ARG A O 1
ATOM 632 N N . THR A 1 87 ? -12.451 -1.919 -2.810 1.00 97.25 87 THR A N 1
ATOM 633 C CA . THR A 1 87 ? -11.187 -1.885 -3.556 1.00 97.25 87 THR A CA 1
ATOM 634 C C . THR A 1 87 ? -10.718 -0.446 -3.712 1.00 97.25 87 THR A C 1
ATOM 636 O O . THR A 1 87 ? -11.462 0.394 -4.211 1.00 97.25 87 THR A O 1
ATOM 639 N N . HIS A 1 88 ? -9.478 -0.193 -3.309 1.00 97.50 88 HIS A N 1
ATOM 640 C CA . HIS A 1 88 ? -8.775 1.075 -3.465 1.00 97.50 88 HIS A CA 1
ATOM 641 C C . HIS A 1 88 ? -7.621 0.873 -4.442 1.00 97.50 88 HIS A C 1
ATOM 643 O O . HIS A 1 88 ? -6.865 -0.088 -4.305 1.00 97.50 88 HIS A O 1
ATOM 649 N N . GLU A 1 89 ? -7.479 1.750 -5.430 1.00 96.94 89 GLU A N 1
ATOM 650 C CA . GLU A 1 89 ? -6.437 1.638 -6.451 1.00 96.94 89 GLU A CA 1
ATOM 651 C C . GLU A 1 89 ? -5.461 2.807 -6.377 1.00 96.94 89 GLU A C 1
ATOM 653 O O . GLU A 1 89 ? -5.853 3.947 -6.133 1.00 96.94 89 GLU A O 1
ATOM 658 N N . ALA A 1 90 ? -4.184 2.528 -6.631 1.00 96.56 90 ALA A N 1
ATOM 659 C CA . ALA A 1 90 ? -3.154 3.553 -6.713 1.00 96.56 90 ALA A CA 1
ATOM 660 C C . ALA A 1 90 ? -2.189 3.280 -7.863 1.00 96.56 90 ALA A C 1
ATOM 662 O O . ALA A 1 90 ? -1.748 2.148 -8.078 1.00 96.56 90 ALA A O 1
ATOM 663 N N . VAL A 1 91 ? -1.826 4.349 -8.573 1.00 95.50 91 VAL A N 1
ATOM 664 C CA . VAL A 1 91 ? -0.759 4.313 -9.575 1.00 95.50 91 VAL A CA 1
ATOM 665 C C . VAL A 1 91 ? 0.581 4.210 -8.861 1.00 95.50 91 VAL A C 1
ATOM 667 O O . VAL A 1 91 ? 0.880 4.973 -7.942 1.00 95.50 91 VAL A O 1
ATOM 670 N N . VAL A 1 92 ? 1.401 3.267 -9.305 1.00 95.50 92 VAL A N 1
ATOM 671 C CA . VAL A 1 92 ? 2.707 2.994 -8.719 1.00 95.50 92 VAL A CA 1
ATOM 672 C C . VAL A 1 92 ? 3.742 3.909 -9.352 1.00 95.50 92 VAL A C 1
ATOM 674 O O . VAL A 1 92 ? 4.057 3.802 -10.539 1.00 95.50 92 VAL A O 1
ATOM 677 N N . SER A 1 93 ? 4.309 4.794 -8.540 1.00 94.00 93 SER A N 1
ATOM 678 C CA . SER A 1 93 ? 5.438 5.627 -8.955 1.00 94.00 93 SER A CA 1
ATOM 679 C C . SER A 1 93 ? 6.644 4.748 -9.303 1.00 94.00 93 SER A C 1
ATOM 681 O O . SER A 1 93 ? 6.898 3.755 -8.620 1.00 94.00 93 SER A O 1
ATOM 683 N N . ASN A 1 94 ? 7.400 5.120 -10.342 1.00 89.50 94 ASN A N 1
ATOM 684 C CA . ASN A 1 94 ? 8.591 4.387 -10.799 1.00 89.50 94 ASN A CA 1
ATOM 685 C C . ASN A 1 94 ? 8.320 2.927 -11.244 1.00 89.50 94 ASN A C 1
ATOM 687 O O . ASN A 1 94 ? 9.174 2.057 -11.118 1.00 89.50 94 ASN A O 1
ATOM 691 N N . CYS A 1 95 ? 7.117 2.635 -11.749 1.00 86.44 95 CYS A N 1
ATOM 692 C CA . CYS A 1 95 ? 6.768 1.304 -12.268 1.00 86.44 95 CYS A CA 1
ATOM 693 C C . CYS A 1 95 ? 7.010 1.138 -13.784 1.00 86.44 95 CYS A C 1
ATOM 695 O O . CYS A 1 95 ? 6.871 0.056 -14.339 1.00 86.44 95 CYS A O 1
ATOM 697 N N . GLY A 1 96 ? 7.390 2.201 -14.485 1.00 74.69 96 GLY A N 1
ATOM 698 C CA . GLY A 1 96 ? 7.456 2.199 -15.945 1.00 74.69 96 GLY A CA 1
ATOM 699 C C . GLY A 1 96 ? 8.810 2.561 -16.522 1.00 74.69 96 GLY A C 1
ATOM 700 O O . GLY A 1 96 ? 8.848 2.860 -17.707 1.00 74.69 96 GLY A O 1
ATOM 701 N N . GLU A 1 97 ? 9.883 2.597 -15.730 1.00 63.84 97 GLU A N 1
ATOM 702 C CA . GLU A 1 97 ? 11.202 2.942 -16.254 1.00 63.84 97 GLU A CA 1
ATOM 703 C C . GLU A 1 97 ? 11.893 1.654 -16.729 1.00 63.84 97 GLU A C 1
ATOM 705 O O . GLU A 1 97 ? 12.455 0.919 -15.910 1.00 63.84 97 GLU A O 1
ATOM 710 N N . PRO A 1 98 ? 11.827 1.301 -18.032 1.00 56.97 98 PRO A N 1
ATOM 711 C CA . PRO A 1 98 ? 12.738 0.301 -18.553 1.00 56.97 98 PRO A CA 1
ATOM 712 C C . PRO A 1 98 ? 14.152 0.801 -18.279 1.00 56.97 98 PRO A C 1
ATOM 714 O O . PRO A 1 98 ? 14.442 1.986 -18.457 1.00 56.97 98 PRO A O 1
ATOM 717 N N . CYS A 1 99 ? 15.053 -0.100 -17.883 1.00 53.78 99 CYS A N 1
ATOM 718 C CA . CYS A 1 99 ? 16.472 0.192 -17.997 1.00 53.78 99 CYS A CA 1
ATOM 719 C C . CYS A 1 99 ? 16.703 0.678 -19.430 1.00 53.78 99 CYS A C 1
ATOM 721 O O . CYS A 1 99 ? 16.532 -0.097 -20.374 1.00 53.78 99 CYS A O 1
ATOM 723 N N . ALA A 1 100 ? 17.052 1.954 -19.601 1.00 53.16 100 ALA A N 1
ATOM 724 C CA . ALA A 1 100 ? 17.624 2.413 -20.847 1.00 53.16 100 ALA A CA 1
ATOM 725 C C . ALA A 1 100 ? 18.923 1.622 -21.009 1.00 53.16 100 ALA A C 1
ATOM 727 O O . ALA A 1 100 ? 19.954 1.957 -20.427 1.00 53.16 100 ALA A O 1
ATOM 728 N N . LEU A 1 101 ? 18.855 0.507 -21.740 1.00 59.25 101 LEU A N 1
ATOM 729 C CA . LEU A 1 101 ? 20.045 -0.093 -22.310 1.00 59.25 101 LEU A CA 1
ATOM 730 C C . LEU A 1 101 ? 20.729 1.040 -23.088 1.00 59.25 101 LEU A C 1
ATOM 732 O O . LEU A 1 101 ? 20.034 1.738 -23.838 1.00 59.25 101 LEU A O 1
ATOM 736 N N . PRO A 1 102 ? 22.039 1.285 -22.899 1.00 57.41 102 PRO A N 1
ATOM 737 C CA . PRO A 1 102 ? 22.736 2.240 -23.745 1.00 57.41 102 PRO A CA 1
ATOM 738 C C . PRO A 1 102 ? 22.449 1.854 -25.195 1.00 57.41 102 PRO A C 1
ATOM 740 O O . PRO A 1 102 ? 22.536 0.674 -25.543 1.00 57.41 102 PRO A O 1
ATOM 743 N N . ALA A 1 103 ? 22.028 2.824 -26.010 1.00 51.94 103 ALA A N 1
ATOM 744 C CA . ALA A 1 103 ? 21.692 2.574 -27.403 1.00 51.94 103 ALA A CA 1
ATOM 745 C C . ALA A 1 103 ? 22.847 1.795 -28.060 1.00 51.94 103 ALA A C 1
ATOM 747 O O . ALA A 1 103 ? 23.988 2.271 -28.021 1.00 51.94 103 ALA A O 1
ATOM 748 N N . PRO A 1 104 ? 22.610 0.598 -28.624 1.00 52.19 104 PRO A N 1
ATOM 749 C CA . PRO A 1 104 ? 23.650 -0.085 -29.364 1.00 52.19 104 PRO A CA 1
ATOM 750 C C . PRO A 1 104 ? 23.972 0.742 -30.612 1.00 52.19 104 PRO A C 1
ATOM 752 O O . PRO A 1 104 ? 23.168 0.839 -31.534 1.00 52.19 104 PRO A O 1
ATOM 755 N N . GLY A 1 105 ? 25.167 1.332 -30.618 1.00 48.09 105 GLY A N 1
ATOM 756 C CA . GLY A 1 105 ? 25.842 1.800 -31.822 1.00 48.09 105 GLY A CA 1
ATOM 757 C C . GLY A 1 105 ? 25.618 3.261 -32.213 1.00 48.09 105 GLY A C 1
ATOM 758 O O . GLY A 1 105 ? 24.942 3.550 -33.192 1.00 48.09 105 GLY A O 1
ATOM 759 N N . THR A 1 106 ? 26.397 4.171 -31.629 1.00 51.78 106 THR A N 1
ATOM 760 C CA . THR A 1 106 ? 27.126 5.157 -32.450 1.00 51.78 106 THR A CA 1
ATOM 761 C C . THR A 1 106 ? 28.345 4.461 -33.065 1.00 51.78 106 THR A C 1
ATOM 763 O O . THR A 1 106 ? 29.491 4.712 -32.710 1.00 51.78 106 THR A O 1
ATOM 766 N N . GLY A 1 107 ? 28.067 3.506 -33.953 1.00 43.38 107 GLY A N 1
ATOM 767 C CA . GLY A 1 107 ? 29.040 2.820 -34.794 1.00 43.38 107 GLY A CA 1
ATOM 768 C C . GLY A 1 107 ? 28.678 3.092 -36.246 1.00 43.38 107 GLY A C 1
ATOM 769 O O . GLY A 1 107 ? 27.851 2.414 -36.841 1.00 43.38 107 GLY A O 1
ATOM 770 N N . ASN A 1 108 ? 29.257 4.146 -36.790 1.00 45.06 108 ASN A N 1
ATOM 771 C CA . ASN A 1 108 ? 29.240 4.507 -38.196 1.00 45.06 108 ASN A CA 1
ATOM 772 C C . ASN A 1 108 ? 29.949 3.440 -39.049 1.00 45.06 108 ASN A C 1
ATOM 774 O O . ASN A 1 108 ? 31.173 3.435 -39.126 1.00 45.06 108 ASN A O 1
ATOM 778 N N . ALA A 1 109 ? 29.190 2.597 -39.752 1.00 44.19 109 ALA A N 1
ATOM 779 C CA . ALA A 1 109 ? 29.656 1.931 -40.968 1.00 44.19 109 ALA A CA 1
ATOM 780 C C . ALA A 1 109 ? 28.467 1.571 -41.870 1.00 44.19 109 ALA A C 1
ATOM 782 O O . ALA A 1 109 ? 27.549 0.854 -41.484 1.00 44.19 109 ALA A O 1
ATOM 783 N N . SER A 1 110 ? 28.492 2.140 -43.069 1.00 47.66 110 SER A N 1
ATOM 784 C CA . SER A 1 110 ? 27.552 1.919 -44.159 1.00 47.66 110 SER A CA 1
ATOM 785 C C . SER A 1 110 ? 27.570 0.481 -44.684 1.00 47.66 110 SER A C 1
ATOM 787 O O . SER A 1 110 ? 28.618 -0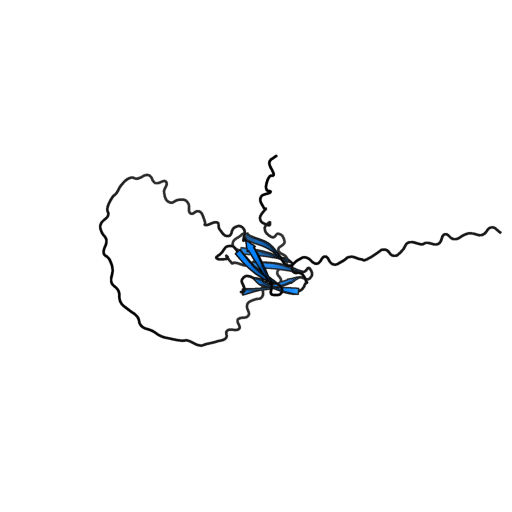.149 -44.702 1.00 47.66 110 SER A O 1
ATOM 789 N N . ALA A 1 111 ? 26.423 0.101 -45.258 1.00 47.34 111 ALA A N 1
ATOM 790 C CA . ALA A 1 111 ? 26.218 -0.909 -46.299 1.00 47.34 111 ALA A CA 1
ATOM 791 C C . ALA A 1 111 ? 26.529 -2.374 -45.943 1.00 47.34 111 ALA A C 1
ATOM 793 O O . ALA A 1 111 ? 27.677 -2.780 -45.897 1.00 47.34 111 ALA A O 1
ATOM 794 N N . ASP A 1 112 ? 25.484 -3.202 -45.879 1.00 41.44 112 ASP A N 1
ATOM 795 C CA . ASP A 1 112 ? 25.268 -4.111 -47.005 1.00 41.44 112 ASP A CA 1
ATOM 796 C C . ASP A 1 112 ? 23.795 -4.511 -47.144 1.00 41.44 112 ASP A C 1
ATOM 798 O O . ASP A 1 112 ? 23.083 -4.769 -46.170 1.00 41.44 112 ASP A O 1
ATOM 802 N N . ARG A 1 113 ? 23.323 -4.462 -48.390 1.00 51.22 113 ARG A N 1
ATOM 803 C CA . ARG A 1 113 ? 22.011 -4.944 -48.815 1.00 51.22 113 ARG A CA 1
ATOM 804 C C . ARG A 1 113 ? 22.184 -6.419 -49.129 1.00 51.22 113 ARG A C 1
ATOM 806 O O . ARG A 1 113 ? 22.817 -6.716 -50.127 1.00 51.22 113 ARG A O 1
ATOM 813 N N . ASP A 1 114 ? 21.495 -7.300 -48.418 1.00 43.16 114 ASP A N 1
ATOM 814 C CA . ASP A 1 114 ? 21.100 -8.572 -49.018 1.00 43.16 114 ASP A CA 1
ATOM 815 C C . ASP A 1 114 ? 19.804 -9.085 -48.390 1.00 43.16 114 ASP A C 1
ATOM 817 O O . ASP A 1 114 ? 19.741 -9.514 -47.240 1.00 43.16 114 ASP A O 1
ATOM 821 N N . MET A 1 115 ? 18.737 -8.995 -49.178 1.00 43.94 115 MET A N 1
ATOM 822 C CA . MET A 1 115 ? 17.491 -9.719 -48.976 1.00 43.94 115 MET A CA 1
ATOM 823 C C . MET A 1 115 ? 17.444 -10.789 -50.065 1.00 43.94 115 MET A C 1
ATOM 825 O O . MET A 1 115 ? 17.615 -10.451 -51.239 1.00 43.94 115 MET A O 1
ATOM 829 N N . PRO A 1 116 ? 17.085 -12.039 -49.732 1.00 49.00 116 PRO A N 1
ATOM 830 C CA . PRO A 1 116 ? 15.977 -12.609 -50.488 1.00 49.00 116 PRO A CA 1
ATOM 831 C C . PRO A 1 116 ? 14.999 -13.474 -49.676 1.00 49.00 116 PRO A C 1
ATOM 833 O O . PRO A 1 116 ? 15.360 -14.437 -49.015 1.00 49.00 116 PRO A O 1
ATOM 836 N N . ARG A 1 117 ? 13.725 -13.156 -49.938 1.00 41.34 117 ARG A N 1
ATOM 837 C CA . ARG A 1 117 ? 12.617 -14.042 -50.340 1.00 41.34 117 ARG A CA 1
ATOM 838 C C . ARG A 1 117 ? 11.943 -14.947 -49.297 1.00 41.34 117 ARG A C 1
ATOM 840 O O . ARG A 1 117 ? 12.480 -15.919 -48.789 1.00 41.34 117 ARG A O 1
ATOM 847 N N . SER A 1 118 ? 10.656 -14.644 -49.140 1.00 45.53 118 SER A N 1
ATOM 848 C CA . SER A 1 118 ? 9.583 -15.401 -48.505 1.00 45.53 118 SER A CA 1
ATOM 849 C C . SER A 1 118 ? 9.498 -16.876 -48.921 1.00 45.53 118 SER A C 1
ATOM 851 O O . SER A 1 118 ? 9.545 -17.190 -50.111 1.00 45.53 118 SER A O 1
ATOM 853 N N . ALA A 1 119 ? 9.178 -17.734 -47.952 1.00 45.97 119 ALA A N 1
ATOM 854 C CA . ALA A 1 119 ? 8.381 -18.941 -48.153 1.00 45.97 119 ALA A CA 1
ATOM 855 C C . ALA A 1 119 ? 7.299 -18.987 -47.058 1.00 45.97 119 ALA A C 1
ATOM 857 O O . ALA A 1 119 ? 7.592 -18.797 -45.880 1.00 45.97 119 ALA A O 1
ATOM 858 N N . ALA A 1 120 ? 6.043 -19.147 -47.474 1.00 51.84 120 ALA A N 1
ATOM 859 C CA . ALA A 1 120 ? 4.868 -19.292 -46.614 1.00 51.84 120 ALA A CA 1
ATOM 860 C C . ALA A 1 120 ? 4.483 -20.795 -46.489 1.00 51.84 120 ALA A C 1
ATOM 862 O O . ALA A 1 120 ? 5.269 -21.642 -46.906 1.00 51.84 120 ALA A O 1
ATOM 863 N N . PRO A 1 121 ? 3.317 -21.142 -45.914 1.00 56.62 121 PRO A N 1
ATOM 864 C CA . PRO A 1 121 ? 3.141 -21.826 -44.631 1.00 56.62 121 PRO A CA 1
ATOM 865 C C . PRO A 1 121 ? 2.850 -23.336 -44.761 1.00 56.62 121 PRO A C 1
ATOM 867 O O . PRO A 1 121 ? 2.415 -23.792 -45.814 1.00 56.62 121 PRO A O 1
ATOM 870 N N . GLU A 1 122 ? 2.944 -24.094 -43.662 1.00 44.62 122 GLU A N 1
ATOM 871 C CA . GLU A 1 122 ? 2.341 -25.436 -43.584 1.00 44.62 122 GLU A CA 1
ATOM 872 C C . GLU A 1 122 ? 1.572 -25.653 -42.259 1.00 44.62 122 GLU A C 1
ATOM 874 O O . GLU A 1 122 ? 2.095 -25.313 -41.194 1.00 44.62 122 GLU A O 1
ATOM 879 N N . PRO A 1 123 ? 0.323 -26.173 -42.298 1.00 58.00 123 PRO A N 1
ATOM 880 C CA . PRO A 1 123 ? -0.501 -26.454 -41.121 1.00 58.00 123 PRO A CA 1
ATOM 881 C C . PRO A 1 123 ? -0.640 -27.963 -40.832 1.00 58.00 123 PRO A C 1
ATOM 883 O O . PRO A 1 123 ? -0.828 -28.747 -41.754 1.00 58.00 123 PRO A O 1
ATOM 886 N N . ALA A 1 124 ? -0.696 -28.362 -39.555 1.00 43.81 124 ALA A N 1
ATOM 887 C CA . ALA A 1 124 ? -1.412 -29.558 -39.055 1.00 43.81 124 ALA A CA 1
ATOM 888 C C . ALA A 1 124 ? -1.336 -29.585 -37.511 1.00 43.81 124 ALA A C 1
ATOM 890 O O . ALA A 1 124 ? -0.251 -29.565 -36.947 1.00 43.81 124 ALA A O 1
ATOM 891 N N . ARG A 1 125 ? -2.446 -29.357 -36.794 1.00 46.12 125 ARG A N 1
ATOM 892 C CA . ARG A 1 125 ? -3.457 -30.328 -36.301 1.00 46.12 125 ARG A CA 1
ATOM 893 C C . ARG A 1 125 ? -3.059 -31.094 -35.022 1.00 46.12 125 ARG A C 1
ATOM 895 O O . ARG A 1 125 ? -2.318 -32.062 -35.071 1.00 46.12 125 ARG A O 1
ATOM 902 N N . SER A 1 126 ? -3.655 -30.612 -33.927 1.00 46.34 126 SER A N 1
ATOM 903 C CA . SER A 1 126 ? -4.422 -31.292 -32.863 1.00 46.34 126 SER A CA 1
ATOM 904 C C . SER A 1 126 ? -3.996 -32.667 -32.334 1.00 46.34 126 SER A C 1
ATOM 906 O O . SER A 1 126 ? -3.989 -33.630 -33.091 1.00 46.34 126 SER A O 1
ATOM 908 N N . ALA A 1 127 ? -3.893 -32.788 -31.003 1.00 45.56 127 ALA A N 1
ATOM 909 C CA . ALA A 1 127 ? -4.624 -33.800 -30.224 1.00 45.56 127 ALA A CA 1
ATOM 910 C C . ALA A 1 127 ? -4.574 -33.505 -28.712 1.00 45.56 127 ALA A C 1
ATOM 912 O O . ALA A 1 127 ? -3.623 -32.928 -28.191 1.00 45.56 127 ALA A O 1
ATOM 913 N N . ASP A 1 128 ? -5.663 -33.903 -28.071 1.00 41.00 128 ASP A N 1
ATOM 914 C CA . ASP A 1 128 ? -6.181 -33.591 -26.746 1.00 41.00 128 ASP A CA 1
ATOM 915 C C . ASP A 1 128 ? -5.462 -34.191 -25.520 1.00 41.00 128 ASP A C 1
ATOM 917 O O . ASP A 1 128 ? -4.690 -35.140 -25.609 1.00 41.00 128 ASP A O 1
ATOM 921 N N . SER A 1 129 ? -5.965 -33.734 -24.363 1.00 43.00 129 SER A N 1
ATOM 922 C CA . SER A 1 129 ? -6.109 -34.437 -23.073 1.00 43.00 129 SER A CA 1
ATOM 923 C C . SER A 1 129 ? -5.018 -34.211 -22.023 1.00 43.00 129 SER A C 1
ATOM 925 O O . SER A 1 129 ? -3.910 -34.715 -22.129 1.00 43.00 129 SER A O 1
ATOM 927 N N . ALA A 1 130 ? -5.379 -33.583 -20.900 1.00 45.31 130 ALA A N 1
ATOM 928 C CA . ALA A 1 130 ? -5.920 -34.325 -19.755 1.00 45.31 130 ALA A CA 1
ATOM 929 C C . ALA A 1 130 ? -6.173 -33.395 -18.557 1.00 45.31 130 ALA A C 1
ATOM 931 O O . ALA A 1 130 ? -5.343 -32.571 -18.179 1.00 45.31 130 ALA A O 1
ATOM 932 N N . ALA A 1 131 ? -7.342 -33.580 -17.947 1.00 45.22 131 ALA A N 1
ATOM 933 C CA . ALA A 1 131 ? -7.687 -33.064 -16.636 1.00 45.22 131 ALA A CA 1
ATOM 934 C C . ALA A 1 131 ? -6.762 -33.649 -15.555 1.00 45.22 131 ALA A C 1
ATOM 936 O O . ALA A 1 131 ? -6.515 -34.854 -15.526 1.00 45.22 131 ALA A O 1
ATOM 937 N N . GLY A 1 132 ? -6.309 -32.794 -14.639 1.00 42.28 132 GLY A N 1
ATOM 938 C CA . GLY A 1 132 ? -5.614 -33.176 -13.414 1.00 42.28 132 GLY A CA 1
ATOM 939 C C . GLY A 1 132 ? -6.212 -32.428 -12.230 1.00 42.28 132 GLY A C 1
ATOM 940 O O . GLY A 1 132 ? -5.826 -31.301 -11.935 1.00 42.28 132 GLY A O 1
ATOM 941 N N . SER A 1 133 ? -7.188 -33.053 -11.582 1.00 50.22 133 SER A N 1
ATOM 942 C CA . SER A 1 133 ? -7.760 -32.646 -10.301 1.00 50.22 133 SER A CA 1
ATOM 943 C C . SER A 1 133 ? -6.784 -33.003 -9.174 1.00 50.22 133 SER A C 1
ATOM 945 O O . SER A 1 133 ? -6.420 -34.166 -9.025 1.00 50.22 133 SER A O 1
ATOM 947 N N . GLY A 1 134 ? -6.408 -32.029 -8.345 1.00 40.88 134 GLY A N 1
ATOM 948 C CA . GLY A 1 134 ? -5.652 -32.257 -7.112 1.00 40.88 134 GLY A CA 1
ATOM 949 C C . GLY A 1 134 ? -5.557 -30.979 -6.280 1.00 40.88 134 GLY A C 1
ATOM 950 O O . GLY A 1 134 ? -4.747 -30.109 -6.578 1.00 40.88 134 GLY A O 1
ATOM 951 N N . GLY A 1 135 ? -6.415 -30.834 -5.266 1.00 40.94 135 GLY A N 1
ATOM 952 C CA . GLY A 1 135 ? -6.232 -29.831 -4.203 1.00 40.94 135 GLY A CA 1
ATOM 953 C C . GLY A 1 135 ? -5.283 -30.344 -3.111 1.00 40.94 135 GLY A C 1
ATOM 954 O O . GLY A 1 135 ? -4.635 -31.370 -3.299 1.00 40.94 135 GLY A O 1
ATOM 955 N N . PRO A 1 136 ? -5.312 -29.760 -1.904 1.00 53.91 136 PRO A N 1
ATOM 956 C CA . PRO A 1 136 ? -5.120 -28.359 -1.554 1.00 53.91 136 PRO A CA 1
ATOM 957 C C . PRO A 1 136 ? -3.723 -28.173 -0.924 1.00 53.91 136 PRO A C 1
ATOM 959 O O . PRO A 1 136 ? -3.354 -28.893 -0.000 1.00 53.91 136 PRO A O 1
ATOM 962 N N . ALA A 1 137 ? -2.949 -27.178 -1.360 1.00 44.50 137 ALA A N 1
ATOM 963 C CA . ALA A 1 137 ? -1.738 -26.785 -0.642 1.00 44.50 137 ALA A CA 1
ATOM 964 C C . ALA A 1 137 ? -2.052 -25.570 0.236 1.00 44.50 137 ALA A C 1
ATOM 966 O O . ALA A 1 137 ? -2.015 -24.424 -0.216 1.00 44.50 137 ALA A O 1
ATOM 967 N N . VAL A 1 138 ? -2.386 -25.847 1.499 1.00 52.12 138 VAL A N 1
ATOM 968 C CA . VAL A 1 138 ? -2.187 -24.912 2.609 1.00 52.12 138 VAL A CA 1
ATOM 969 C C . VAL A 1 138 ? -0.679 -24.702 2.700 1.00 52.12 138 VAL A C 1
ATOM 971 O O . VAL A 1 138 ? 0.040 -25.501 3.286 1.00 52.12 138 VAL A O 1
ATOM 974 N N . GLY A 1 139 ? -0.187 -23.689 1.998 1.00 37.66 139 GLY A N 1
ATOM 975 C CA . GLY A 1 139 ? 1.111 -23.107 2.276 1.00 37.66 139 GLY A CA 1
ATOM 976 C C . GLY A 1 139 ? 0.852 -21.908 3.158 1.00 37.66 139 GLY A C 1
ATOM 977 O O . GLY A 1 139 ? 0.159 -20.986 2.718 1.00 37.66 139 GLY A O 1
ATOM 978 N N . ASP A 1 140 ? 1.365 -21.944 4.383 1.00 46.66 140 ASP A N 1
ATOM 979 C CA . ASP A 1 140 ? 1.507 -20.788 5.256 1.00 46.66 140 ASP A CA 1
ATOM 980 C C . ASP A 1 140 ? 2.169 -19.668 4.457 1.00 46.66 140 ASP A C 1
ATOM 982 O O . ASP A 1 140 ? 3.386 -19.601 4.280 1.00 46.66 140 ASP A O 1
ATOM 986 N N . ARG A 1 141 ? 1.333 -18.818 3.862 1.00 47.84 141 ARG A N 1
ATOM 987 C CA . ARG A 1 141 ? 1.790 -17.625 3.180 1.00 47.84 141 ARG A CA 1
ATOM 988 C C . ARG A 1 141 ? 2.204 -16.722 4.310 1.00 47.84 141 ARG A C 1
ATOM 990 O O . ARG A 1 141 ? 1.332 -16.146 4.953 1.00 47.84 141 ARG A O 1
ATOM 997 N N . GLU A 1 142 ? 3.509 -16.716 4.570 1.00 43.38 142 GLU A N 1
ATOM 998 C CA . GLU A 1 142 ? 4.175 -15.869 5.545 1.00 43.38 142 GLU A CA 1
ATOM 999 C C . GLU A 1 142 ? 3.496 -14.505 5.503 1.00 43.38 142 GLU A C 1
ATOM 1001 O O . GLU A 1 142 ? 3.628 -13.740 4.540 1.00 43.38 142 GLU A O 1
ATOM 1006 N N . SER A 1 143 ? 2.636 -14.284 6.501 1.00 48.41 143 SER A N 1
ATOM 1007 C CA . SER A 1 143 ? 2.033 -12.988 6.734 1.00 48.41 143 SER A CA 1
ATOM 1008 C C . SER A 1 143 ? 3.236 -12.064 6.853 1.00 48.41 143 SER A C 1
ATOM 1010 O O . SER A 1 143 ? 4.145 -12.415 7.618 1.00 48.41 143 SER A O 1
ATOM 1012 N N . PRO A 1 144 ? 3.331 -10.970 6.073 1.00 53.94 144 PRO A N 1
ATOM 1013 C CA . PRO A 1 144 ? 4.410 -10.019 6.245 1.00 53.94 144 PRO A CA 1
ATOM 1014 C C . PRO A 1 144 ? 4.465 -9.744 7.739 1.00 53.94 144 PRO A C 1
ATOM 1016 O O . PRO A 1 144 ? 3.465 -9.307 8.311 1.00 53.94 144 PRO A O 1
ATOM 1019 N N . SER A 1 145 ? 5.572 -10.118 8.394 1.00 45.06 145 SER A N 1
ATOM 1020 C CA . SER A 1 145 ? 5.724 -9.835 9.818 1.00 45.06 145 SER A CA 1
ATOM 1021 C C . SER A 1 145 ? 5.355 -8.367 10.021 1.00 45.06 145 SER A C 1
ATOM 1023 O O . SER A 1 145 ? 5.635 -7.582 9.105 1.00 45.06 145 SER A O 1
ATOM 1025 N N . PRO A 1 146 ? 4.757 -7.976 11.159 1.00 44.50 146 PRO A N 1
ATOM 1026 C CA . PRO A 1 146 ? 4.555 -6.574 11.496 1.00 44.50 146 PRO A CA 1
ATOM 1027 C C . PRO A 1 146 ? 5.941 -5.934 11.611 1.00 44.50 146 PRO A C 1
ATOM 1029 O O . PRO A 1 146 ? 6.550 -5.850 12.674 1.00 44.50 146 PRO A O 1
ATOM 1032 N N . ARG A 1 147 ? 6.527 -5.604 10.462 1.00 48.38 147 ARG A N 1
ATOM 1033 C CA . ARG A 1 147 ? 7.840 -5.011 10.350 1.00 48.38 147 ARG A CA 1
ATOM 1034 C C . ARG A 1 147 ? 7.630 -3.597 10.819 1.00 48.38 147 ARG A C 1
ATOM 1036 O O . ARG A 1 147 ? 6.726 -2.917 10.331 1.00 48.38 147 ARG A O 1
ATOM 1043 N N . SER A 1 148 ? 8.460 -3.214 11.783 1.00 52.94 148 SER A N 1
ATOM 1044 C CA . SER A 1 148 ? 8.716 -1.848 12.209 1.00 52.94 148 SER A CA 1
ATOM 1045 C C . SER A 1 148 ? 8.331 -0.872 11.110 1.00 52.94 148 SER A C 1
ATOM 1047 O O . SER A 1 148 ? 8.785 -1.022 9.972 1.00 52.94 148 SER A O 1
ATOM 1049 N N . ARG A 1 149 ? 7.453 0.082 11.443 1.00 63.94 149 ARG A N 1
ATOM 1050 C CA . ARG A 1 149 ? 7.023 1.146 10.531 1.00 63.94 149 ARG A CA 1
ATOM 1051 C C . ARG A 1 149 ? 8.197 1.577 9.665 1.00 63.94 149 ARG A C 1
ATOM 1053 O O . ARG A 1 149 ? 9.267 1.867 10.206 1.00 63.94 149 ARG A O 1
ATOM 1060 N N . ILE A 1 150 ? 8.018 1.573 8.348 1.00 65.44 150 ILE A N 1
ATOM 1061 C CA . ILE A 1 150 ? 9.063 2.005 7.424 1.00 65.44 150 ILE A CA 1
ATOM 1062 C C . ILE A 1 150 ? 9.403 3.431 7.843 1.00 65.44 150 ILE A C 1
ATOM 1064 O O . ILE A 1 150 ? 8.564 4.324 7.758 1.00 65.44 150 ILE A O 1
ATOM 1068 N N . ALA A 1 151 ? 10.610 3.634 8.377 1.00 66.38 151 ALA A N 1
ATOM 1069 C CA . ALA A 1 151 ? 10.958 4.891 9.038 1.00 66.38 151 ALA A CA 1
ATOM 1070 C C . ALA A 1 151 ? 10.886 6.085 8.071 1.00 66.38 151 ALA A C 1
ATOM 1072 O O . ALA A 1 151 ? 10.732 7.225 8.508 1.00 66.38 151 ALA A O 1
ATOM 1073 N N . ARG A 1 152 ? 11.023 5.819 6.762 1.00 71.31 152 ARG A N 1
ATOM 1074 C CA . ARG A 1 152 ? 10.998 6.800 5.672 1.00 71.31 152 ARG A CA 1
ATOM 1075 C C . ARG A 1 152 ? 10.441 6.166 4.389 1.00 71.31 152 ARG A C 1
ATOM 1077 O O . ARG A 1 152 ? 11.231 5.695 3.572 1.00 71.31 152 ARG A O 1
ATOM 1084 N N . PRO A 1 153 ? 9.111 6.088 4.212 1.00 73.25 153 PRO A N 1
ATOM 1085 C CA . PRO A 1 153 ? 8.545 5.636 2.948 1.00 73.25 153 PRO A CA 1
ATOM 1086 C C . PRO A 1 153 ? 8.884 6.634 1.822 1.00 73.25 153 PRO A C 1
ATOM 1088 O O . PRO A 1 153 ? 9.143 7.810 2.104 1.00 73.25 153 PRO A O 1
ATOM 1091 N N . PRO A 1 154 ? 8.903 6.189 0.552 1.00 76.38 154 PRO A N 1
ATOM 1092 C CA . PRO A 1 154 ? 9.083 7.086 -0.587 1.00 76.38 154 PRO A CA 1
ATOM 1093 C C . PRO A 1 154 ? 7.996 8.166 -0.607 1.00 76.38 154 PRO A C 1
ATOM 1095 O O . PRO A 1 154 ? 6.867 7.926 -0.181 1.00 76.38 154 PRO A O 1
ATOM 1098 N N . LEU A 1 155 ? 8.338 9.366 -1.085 1.00 75.56 155 LEU A N 1
ATOM 1099 C CA . LEU A 1 155 ? 7.374 10.463 -1.139 1.00 75.56 155 LEU A CA 1
ATOM 1100 C C . LEU A 1 155 ? 6.214 10.110 -2.082 1.00 75.56 155 LEU A C 1
ATOM 1102 O O . LEU A 1 155 ? 6.440 9.470 -3.113 1.00 75.56 155 LEU A O 1
ATOM 1106 N N . PRO A 1 156 ? 4.985 10.555 -1.764 1.00 68.88 156 PRO A N 1
ATOM 1107 C CA . PRO A 1 156 ? 3.870 10.414 -2.683 1.00 68.88 156 PRO A CA 1
ATOM 1108 C C . PRO A 1 156 ? 4.169 11.152 -3.999 1.00 68.88 156 PRO A C 1
ATOM 1110 O O . PRO A 1 156 ? 4.876 12.175 -3.987 1.00 68.88 156 PRO A O 1
ATOM 1113 N N . PRO A 1 157 ? 3.621 10.675 -5.132 1.00 63.94 157 PRO A N 1
ATOM 1114 C CA . PRO A 1 157 ? 3.721 11.388 -6.395 1.00 63.94 157 PRO A CA 1
ATOM 1115 C C . PRO A 1 157 ? 3.162 12.804 -6.228 1.00 63.94 157 PRO A C 1
ATOM 1117 O O . PRO A 1 157 ? 2.039 13.000 -5.763 1.00 63.94 157 PRO A O 1
ATOM 1120 N N . GLN A 1 158 ? 3.962 13.808 -6.588 1.00 65.94 158 GLN A N 1
ATOM 1121 C CA . GLN A 1 158 ? 3.514 15.196 -6.561 1.00 65.94 158 GLN A CA 1
ATOM 1122 C C . GLN A 1 158 ? 2.518 15.388 -7.704 1.00 65.94 158 GLN A C 1
ATOM 1124 O O . GLN A 1 158 ? 2.871 15.228 -8.874 1.00 65.94 158 GLN A O 1
ATOM 1129 N N . ARG A 1 159 ? 1.265 15.726 -7.384 1.00 56.19 159 ARG A N 1
ATOM 1130 C CA . ARG A 1 159 ? 0.319 16.165 -8.411 1.00 56.19 159 ARG A CA 1
ATOM 1131 C C . ARG A 1 159 ? 0.881 17.459 -9.010 1.00 56.19 159 ARG A C 1
ATOM 1133 O O . ARG A 1 159 ? 1.200 18.355 -8.226 1.00 56.19 159 ARG A O 1
ATOM 1140 N N . PRO A 1 160 ? 1.004 17.594 -10.344 1.00 59.56 160 PRO A N 1
ATOM 1141 C CA . PRO A 1 160 ? 1.355 18.873 -10.939 1.00 59.56 160 PRO A CA 1
ATOM 1142 C C . PRO A 1 160 ? 0.371 19.912 -10.411 1.00 59.56 160 PRO A C 1
ATOM 1144 O O . PRO A 1 160 ? -0.843 19.755 -10.575 1.00 59.56 160 PRO A O 1
ATOM 1147 N N . THR A 1 161 ? 0.867 20.935 -9.719 1.00 64.00 161 THR A N 1
ATOM 1148 C CA . THR A 1 161 ? 0.044 22.092 -9.397 1.00 64.00 161 THR A CA 1
ATOM 1149 C C . THR A 1 161 ? -0.331 22.693 -10.739 1.00 64.00 161 THR A C 1
ATOM 1151 O O . THR A 1 161 ? 0.523 23.191 -11.469 1.00 64.00 161 THR A O 1
ATOM 1154 N N . SER A 1 162 ? -1.598 22.554 -11.133 1.00 55.91 162 SER A N 1
ATOM 1155 C CA . SER A 1 162 ? -2.124 23.270 -12.285 1.00 55.91 162 SER A CA 1
ATOM 1156 C C . SER A 1 162 ? -1.929 24.752 -11.998 1.00 55.91 162 SER A C 1
ATOM 1158 O O . SER A 1 162 ? -2.676 25.348 -11.225 1.00 55.91 162 SER A O 1
ATOM 1160 N N . GLY A 1 163 ? -0.857 25.313 -12.554 1.00 51.84 163 GLY A N 1
ATOM 1161 C CA . GLY A 1 163 ? -0.597 26.736 -12.548 1.00 51.84 163 GLY A CA 1
ATOM 1162 C C . GLY A 1 163 ? -1.751 27.396 -13.274 1.00 51.84 163 GLY A C 1
ATOM 1163 O O . GLY A 1 163 ? -1.867 27.298 -14.494 1.00 51.84 163 GLY A O 1
ATOM 1164 N N . LEU A 1 164 ? -2.631 28.021 -12.501 1.00 57.38 164 LEU A N 1
ATOM 1165 C CA . LEU A 1 164 ? -3.591 28.981 -13.001 1.00 57.38 164 LEU A CA 1
ATOM 1166 C C . LEU A 1 164 ? -2.770 30.206 -13.420 1.00 57.38 164 LEU A C 1
ATOM 1168 O O . LEU A 1 164 ? -2.492 31.087 -12.612 1.00 57.38 164 LEU A O 1
ATOM 1172 N N . GLY A 1 165 ? -2.269 30.178 -14.655 1.00 55.41 165 GLY A N 1
ATOM 1173 C CA . GLY A 1 165 ? -1.658 31.334 -15.291 1.00 55.41 165 GLY A CA 1
ATOM 1174 C C . GLY A 1 165 ? -2.736 32.388 -15.496 1.00 55.41 165 GLY A C 1
ATOM 1175 O O . GLY A 1 165 ? -3.624 32.204 -16.325 1.00 55.41 165 GLY A O 1
ATOM 1176 N N . THR A 1 166 ? -2.681 33.440 -14.688 1.00 58.59 166 THR A N 1
ATOM 1177 C CA . THR A 1 166 ? -3.296 34.738 -14.980 1.00 58.59 166 THR A CA 1
ATOM 1178 C C . THR A 1 166 ? -2.358 35.567 -15.833 1.00 58.59 166 THR A C 1
ATOM 1180 O O . THR A 1 166 ? -1.154 35.577 -15.485 1.00 58.59 166 THR A O 1
#

Secondary structure (DSSP, 8-state):
----------------------PPPEEEEEEEETTEEEEEEE-SSTT-EEEETTTEEEE--TTSEEEEEES---TTSEEEEEETTEEEEEE-BT-S----PPPS----------------------------------------------SSPPPPPPPP------

pLDDT: mean 71.18, std 21.79, range [37.66, 98.19]

Sequence (166 aa):
MAHLTSIAAAGAAALMICGSAQAASDITIAAIATGRLYVVGTTDQPHMPVVLDGRFRTESDDQGKFQYELVYHPPRCIVSAAIDGRTHEAVVSNCGEPCALPAPGTGNASADRDMPRSAAPEPARSADSAAGSGGPAVGDRESPSPRSRIARPPLPPQRPTSGLGT